Protein AF-A0A9X9A208-F1 (afdb_monomer)

Radius of gyration: 21.84 Å; Cα contacts (8 Å, |Δi|>4): 61; chains: 1; bounding box: 54×38×51 Å

Solvent-accessible surface area (backbone atoms only — not comparable to full-atom values): 8930 Å² total; per-residue (Å²): 127,68,65,85,72,33,64,70,54,49,50,53,52,50,50,54,50,51,52,50,40,38,72,77,37,49,71,60,38,59,69,46,45,63,59,56,52,52,52,52,51,56,53,57,67,48,48,53,61,50,50,34,54,50,45,36,54,51,55,63,72,64,75,40,71,72,57,51,54,54,51,49,52,51,48,51,55,49,49,49,55,54,49,53,51,51,48,52,52,50,52,51,49,46,71,71,69,40,90,59,79,90,65,58,74,87,76,45,81,76,68,84,57,62,63,63,59,52,61,67,73,65,75,47,72,66,58,55,62,56,58,38,58,59,97,42,72,68,56,26,59,72,75,56,40,59,62,23,42,52,54,74,36,110

Organism: Bacillus cereus (NCBI:txid1396)

pLDDT: mean 87.78, std 9.78, range [59.03, 97.75]

InterPro domains:
  IPR001991 Sodium:dicarboxylate symporter [PF00375] (7-154)
  IPR001991 Sodium:dicarboxylate symporter [PTHR42865] (5-154)
  IPR018107 Sodium:dicarboxylate symporter, conserved site [PS00713] (34-49)
  IPR036458 Sodium:dicarboxylate symporter superfamily [G3DSA:1.10.3860.10] (2-154)
  IPR036458 Sodium:dicarboxylate symporter superfamily [SSF118215] (7-154)

Foldseek 3Di:
DVQVVDPVSVVVVVVVVLVVCCVPPVVVSVVCVVVVVVVVVVVLLVVLVVLLVCLLVVVVVVVDPVVVVVVVVVVVVVCVVVVVVVVVVVVVCCVVVVVCVPDDPVPPPDDPCVVVVVVVVPDDVVVVVVVLDDPDQVVCSVVVVNSVSNSVSD

Secondary structure (DSSP, 8-state):
--GGG-HHHHHHHHHHHHHHHHHH-HHHHHHTHHHHHHHHHHHHHHHHHHHHHHHHHHHHHH--HHHHHHHHHHHHHHHHHHHHHHHHHHHHHHHHH-TTTT--TTTS-----HHHHHHHH---HHHHHHHHS-S-HHHHHHHT-HHHHHHHT-

Structure (mmCIF, N/CA/C/O backbone):
data_AF-A0A9X9A208-F1
#
_entry.id   AF-A0A9X9A208-F1
#
loop_
_atom_site.group_PDB
_atom_site.id
_atom_site.type_symbol
_atom_site.label_atom_id
_atom_site.label_alt_id
_atom_site.label_comp_id
_atom_site.label_asym_id
_atom_site.label_entity_id
_atom_site.label_seq_id
_atom_site.pdbx_PDB_ins_code
_atom_site.Cartn_x
_atom_site.Cartn_y
_atom_site.Cartn_z
_atom_site.occupancy
_atom_site.B_iso_or_equiv
_atom_site.auth_seq_id
_atom_site.auth_comp_id
_atom_site.auth_asym_id
_atom_site.auth_atom_id
_atom_site.pdbx_PDB_model_num
ATOM 1 N N . MET A 1 1 ? -17.342 5.610 -31.072 1.00 62.12 1 MET A N 1
ATOM 2 C CA . MET A 1 1 ? -16.691 6.611 -30.184 1.00 62.12 1 MET A CA 1
ATOM 3 C C . MET A 1 1 ? -16.975 6.445 -28.673 1.00 62.12 1 MET A C 1
ATOM 5 O O . MET A 1 1 ? -16.588 7.320 -27.910 1.00 62.12 1 MET A O 1
ATOM 9 N N . ARG A 1 2 ? -17.580 5.343 -28.185 1.00 70.88 2 ARG A N 1
ATOM 10 C CA . ARG A 1 2 ? -17.735 5.089 -26.729 1.00 70.88 2 ARG A CA 1
ATOM 11 C C . ARG A 1 2 ? -16.497 4.456 -26.073 1.00 70.88 2 ARG A C 1
ATOM 13 O O . ARG A 1 2 ? -16.212 4.751 -24.922 1.00 70.88 2 ARG A O 1
ATOM 20 N N . ILE A 1 3 ? -15.741 3.647 -26.818 1.00 72.00 3 ILE A N 1
ATOM 21 C CA . ILE A 1 3 ? -14.601 2.870 -26.295 1.00 72.00 3 ILE A CA 1
ATOM 22 C C . ILE A 1 3 ? -13.420 3.780 -25.917 1.00 72.00 3 ILE A C 1
ATOM 24 O O . ILE A 1 3 ? -12.869 3.648 -24.835 1.00 72.00 3 ILE A O 1
ATOM 28 N N . VAL A 1 4 ? -13.108 4.788 -26.736 1.00 76.12 4 VAL A N 1
ATOM 29 C CA . VAL A 1 4 ? -12.031 5.763 -26.457 1.00 76.12 4 VAL A CA 1
ATOM 30 C C . VAL A 1 4 ? -12.306 6.681 -25.260 1.00 76.12 4 VAL A C 1
ATOM 32 O O . VAL A 1 4 ? -11.388 7.329 -24.771 1.00 76.12 4 VAL A O 1
ATOM 35 N N . LYS A 1 5 ? -13.553 6.744 -24.773 1.00 86.12 5 LYS A N 1
ATOM 36 C CA . LYS A 1 5 ? -13.934 7.493 -23.563 1.00 86.12 5 LYS A CA 1
ATOM 37 C C . LYS A 1 5 ? -13.925 6.627 -22.298 1.00 86.12 5 LYS A C 1
ATOM 39 O O . LYS A 1 5 ? -14.174 7.141 -21.214 1.00 86.12 5 LYS A O 1
ATOM 44 N N . ASN A 1 6 ? -13.696 5.320 -22.425 1.00 93.00 6 ASN A N 1
ATOM 45 C CA . ASN A 1 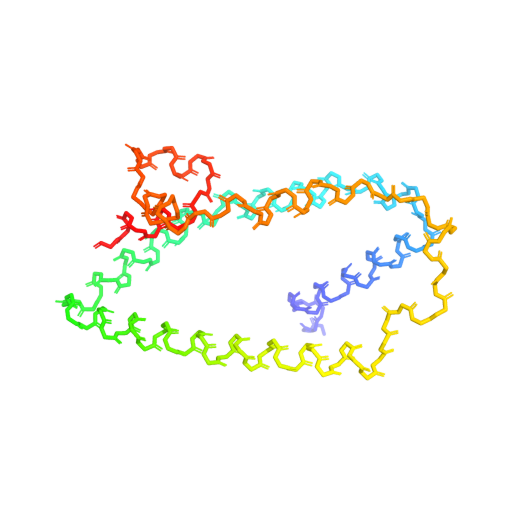6 ? -13.674 4.406 -21.293 1.00 93.00 6 ASN A CA 1
ATOM 46 C C . ASN A 1 6 ? -12.311 4.482 -20.583 1.00 93.00 6 ASN A C 1
ATOM 48 O O . ASN A 1 6 ? -11.276 4.259 -21.209 1.00 93.00 6 ASN A O 1
ATOM 52 N N . LEU A 1 7 ? -12.320 4.763 -19.276 1.00 91.88 7 LEU A N 1
ATOM 53 C CA . LEU A 1 7 ? -11.102 4.905 -18.471 1.00 91.88 7 LEU A CA 1
ATOM 54 C C . LEU A 1 7 ? -10.267 3.623 -18.437 1.00 91.88 7 LEU A C 1
ATOM 56 O O . LEU A 1 7 ? -9.053 3.685 -18.582 1.00 91.88 7 LEU A O 1
ATOM 60 N N . THR A 1 8 ? -10.895 2.455 -18.305 1.00 92.12 8 THR A N 1
ATOM 61 C CA . THR A 1 8 ? -10.190 1.165 -18.312 1.00 92.12 8 THR A CA 1
ATOM 62 C C . THR A 1 8 ? -9.448 0.957 -19.627 1.00 92.12 8 THR A C 1
ATOM 64 O O . THR A 1 8 ? -8.282 0.571 -19.623 1.00 92.12 8 THR A O 1
ATOM 67 N N . PHE A 1 9 ? -10.092 1.271 -20.755 1.00 93.38 9 PHE A N 1
ATOM 68 C CA . PHE A 1 9 ? -9.448 1.194 -22.066 1.00 93.38 9 PHE A CA 1
ATOM 69 C C . PHE A 1 9 ? -8.263 2.164 -22.168 1.00 93.38 9 PHE A C 1
ATOM 71 O O . PHE A 1 9 ? -7.186 1.770 -22.604 1.00 93.38 9 PHE A O 1
ATOM 78 N N . GLN A 1 10 ? -8.432 3.407 -21.709 1.00 93.75 10 GLN A N 1
ATOM 79 C CA . GLN A 1 10 ? -7.359 4.406 -21.693 1.00 93.75 10 GLN A CA 1
ATOM 80 C C . GLN A 1 10 ? -6.171 3.978 -20.824 1.00 93.75 10 GLN A C 1
ATOM 82 O O . GLN A 1 10 ? -5.031 4.137 -21.250 1.00 93.75 10 GLN A O 1
ATOM 87 N N . VAL A 1 11 ? -6.420 3.398 -19.647 1.00 93.88 11 VAL A N 1
ATOM 88 C CA . VAL A 1 11 ? -5.368 2.905 -18.744 1.00 93.88 11 VAL A CA 1
ATOM 89 C C . VAL A 1 11 ? -4.589 1.762 -19.387 1.00 93.88 11 VAL A C 1
ATOM 91 O O . VAL A 1 11 ? -3.363 1.784 -19.370 1.00 93.88 11 VAL A O 1
ATOM 94 N N . ILE A 1 12 ? -5.273 0.795 -20.005 1.00 94.81 12 ILE A N 1
ATOM 95 C CA . ILE A 1 12 ? -4.605 -0.317 -20.697 1.00 94.81 12 ILE A CA 1
ATOM 96 C C . ILE A 1 12 ? -3.725 0.210 -21.833 1.00 94.81 12 ILE A C 1
ATOM 98 O O . ILE A 1 12 ? -2.560 -0.170 -21.937 1.00 94.81 12 ILE A O 1
ATOM 102 N N . VAL A 1 13 ? -4.251 1.126 -22.652 1.00 95.31 13 VAL A N 1
ATOM 103 C CA . VAL A 1 13 ? -3.477 1.756 -23.731 1.00 95.31 13 VAL A CA 1
ATOM 104 C C . VAL A 1 13 ? -2.278 2.523 -23.165 1.00 95.31 13 VAL A C 1
ATOM 106 O O . VAL A 1 13 ? -1.174 2.375 -23.679 1.00 95.31 13 VAL A O 1
ATOM 109 N N . ALA A 1 14 ? -2.451 3.281 -22.079 1.00 92.88 14 ALA A N 1
ATOM 110 C CA . ALA A 1 14 ? -1.366 4.020 -21.437 1.00 92.88 14 ALA A CA 1
ATOM 111 C C . ALA A 1 14 ? -0.264 3.096 -20.888 1.00 92.88 14 ALA A C 1
ATOM 113 O O . ALA A 1 14 ? 0.914 3.406 -21.051 1.00 92.88 14 ALA A O 1
ATOM 114 N N . ILE A 1 15 ? -0.625 1.948 -20.300 1.00 94.44 15 ILE A N 1
ATOM 115 C CA . ILE A 1 15 ? 0.336 0.938 -19.826 1.00 94.44 15 ILE A CA 1
ATOM 116 C C . ILE A 1 15 ? 1.140 0.377 -20.999 1.00 94.44 15 ILE A C 1
ATOM 118 O O . ILE A 1 15 ? 2.368 0.343 -20.937 1.00 94.44 15 ILE A O 1
ATOM 122 N N . ILE A 1 16 ? 0.469 -0.020 -22.085 1.00 95.81 16 ILE A N 1
ATOM 123 C CA . ILE A 1 16 ? 1.134 -0.565 -23.278 1.00 95.81 16 ILE A CA 1
ATOM 124 C C . ILE A 1 16 ? 2.082 0.475 -23.884 1.00 95.81 16 ILE A C 1
ATOM 126 O O . ILE A 1 16 ? 3.234 0.158 -24.178 1.00 95.81 16 ILE A O 1
ATOM 130 N N . CYS A 1 17 ? 1.635 1.726 -24.014 1.00 93.94 17 CYS A N 1
ATOM 131 C CA . CYS A 1 17 ? 2.476 2.823 -24.485 1.00 93.94 17 CYS A CA 1
ATOM 132 C C . CYS A 1 17 ? 3.676 3.067 -23.558 1.00 93.94 17 CYS A C 1
ATOM 134 O O . CYS A 1 17 ? 4.787 3.242 -24.047 1.00 93.94 17 CYS A O 1
ATOM 136 N N . GLY A 1 18 ? 3.485 3.039 -22.235 1.00 92.25 18 GLY A N 1
ATOM 137 C CA . GLY A 1 18 ? 4.566 3.199 -21.259 1.00 92.25 18 GLY A CA 1
ATOM 138 C C . GLY A 1 18 ? 5.623 2.097 -21.360 1.00 92.25 18 GLY A C 1
ATOM 139 O O . GLY A 1 18 ? 6.817 2.391 -21.368 1.00 92.25 18 GLY A O 1
ATOM 140 N N . ILE A 1 19 ? 5.193 0.840 -21.522 1.00 93.38 19 ILE A N 1
ATOM 141 C CA . ILE A 1 19 ? 6.089 -0.302 -21.760 1.00 93.38 19 ILE A CA 1
ATOM 142 C C . ILE A 1 19 ? 6.852 -0.116 -23.076 1.00 93.38 19 ILE A C 1
ATOM 144 O O . ILE A 1 19 ? 8.071 -0.277 -23.103 1.00 93.38 19 ILE A O 1
ATOM 148 N N . ALA A 1 20 ? 6.160 0.261 -24.156 1.00 94.31 20 ALA A N 1
ATOM 149 C CA . ALA A 1 20 ? 6.783 0.484 -25.458 1.00 94.3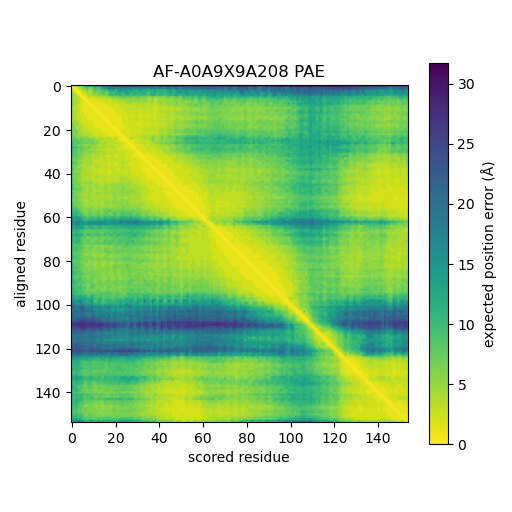1 20 ALA A CA 1
ATOM 150 C C . ALA A 1 20 ? 7.838 1.601 -25.407 1.00 94.31 20 ALA A C 1
ATOM 152 O O . ALA A 1 20 ? 8.945 1.423 -25.912 1.00 94.31 20 ALA A O 1
ATOM 153 N N . VAL A 1 21 ? 7.539 2.724 -24.745 1.00 91.81 21 VAL A N 1
ATOM 154 C CA . VAL A 1 21 ? 8.497 3.825 -24.559 1.00 91.81 21 VAL A CA 1
ATOM 155 C C . VAL A 1 21 ? 9.700 3.375 -23.733 1.00 91.81 21 VAL A C 1
ATOM 157 O O . VAL A 1 21 ? 10.830 3.641 -24.132 1.00 91.81 21 VAL A O 1
ATOM 160 N N . GLY A 1 22 ? 9.485 2.655 -22.628 1.00 91.38 22 GLY A N 1
ATOM 161 C CA . GLY A 1 22 ? 10.574 2.142 -21.792 1.00 91.38 22 GLY A CA 1
ATOM 162 C C . GLY A 1 22 ? 11.485 1.142 -22.512 1.00 91.38 22 GLY A C 1
ATOM 163 O O . GLY A 1 22 ? 12.689 1.134 -22.265 1.00 91.38 22 GLY A O 1
ATOM 164 N N . ALA A 1 23 ? 10.933 0.335 -23.423 1.00 92.62 23 ALA A N 1
ATOM 165 C CA . ALA A 1 23 ? 11.688 -0.650 -24.195 1.00 92.62 23 ALA A CA 1
ATOM 166 C C . ALA A 1 23 ? 12.453 -0.036 -25.382 1.00 92.62 23 ALA A C 1
ATOM 168 O O . ALA A 1 23 ? 13.595 -0.416 -25.630 1.00 92.62 23 ALA A O 1
ATOM 169 N N . ILE A 1 24 ? 11.838 0.900 -26.116 1.00 94.62 24 ILE A N 1
ATOM 170 C CA . ILE A 1 24 ? 12.415 1.487 -27.340 1.00 94.62 24 ILE A CA 1
ATOM 171 C C . ILE A 1 24 ? 13.334 2.676 -27.012 1.00 94.62 24 ILE A C 1
ATOM 173 O O . ILE A 1 24 ? 14.382 2.835 -27.638 1.00 94.62 24 ILE A O 1
ATOM 177 N N . TRP A 1 25 ? 12.985 3.486 -26.004 1.00 93.50 25 TRP A N 1
ATOM 178 C CA . TRP A 1 25 ? 13.759 4.654 -25.562 1.00 93.50 25 TRP A CA 1
ATOM 179 C C . TRP A 1 25 ? 14.019 4.624 -24.044 1.00 93.50 25 TRP A C 1
ATOM 181 O O . TRP A 1 25 ? 13.416 5.398 -23.292 1.00 93.50 25 TRP A O 1
ATOM 191 N N . PRO A 1 26 ? 14.963 3.787 -23.568 1.00 90.50 26 PRO A N 1
ATOM 192 C CA . PRO A 1 26 ? 15.218 3.611 -22.136 1.00 90.50 26 PRO A CA 1
ATOM 193 C C . PRO A 1 26 ? 15.594 4.905 -21.401 1.00 90.50 26 PRO A C 1
ATOM 195 O O . PRO A 1 26 ? 15.167 5.122 -20.268 1.00 90.50 26 PRO A O 1
ATOM 198 N N . SER A 1 27 ? 16.350 5.799 -22.049 1.00 91.00 27 SER A N 1
ATOM 199 C CA . SER A 1 27 ? 16.750 7.091 -21.471 1.00 91.00 27 SER A CA 1
ATOM 200 C C . SER A 1 27 ? 15.555 8.013 -21.222 1.00 91.00 27 SER A C 1
ATOM 202 O O . SER A 1 27 ? 15.466 8.635 -20.164 1.00 91.00 27 SER A O 1
ATOM 204 N N . VAL A 1 28 ? 14.609 8.062 -22.164 1.00 88.19 28 VAL A N 1
ATOM 205 C CA . VAL A 1 28 ? 13.362 8.827 -22.033 1.00 88.19 28 VAL A CA 1
ATOM 206 C C . VAL A 1 28 ? 12.487 8.203 -20.949 1.00 88.19 28 VAL A C 1
ATOM 208 O O . VAL A 1 28 ? 12.014 8.914 -20.067 1.00 88.19 28 VAL A O 1
ATOM 211 N N . GLY A 1 29 ? 12.340 6.874 -20.943 1.00 87.19 29 GLY A N 1
ATOM 212 C CA . GLY A 1 29 ? 11.591 6.162 -19.904 1.00 87.19 29 GLY A CA 1
ATOM 213 C C . GLY A 1 29 ? 12.109 6.452 -18.491 1.00 87.19 29 GLY A C 1
ATOM 214 O O . GLY A 1 29 ? 11.322 6.706 -17.580 1.00 87.19 29 GLY A O 1
ATOM 215 N N . GLN A 1 30 ? 13.431 6.508 -18.309 1.00 89.81 30 GLN A N 1
ATOM 216 C CA . GLN A 1 30 ? 14.039 6.831 -17.017 1.00 89.81 30 GLN A CA 1
ATOM 217 C C . GLN A 1 30 ? 13.774 8.284 -16.590 1.00 89.81 30 GLN A C 1
ATOM 219 O O . GLN A 1 30 ? 13.502 8.538 -15.415 1.00 89.81 30 GLN A O 1
ATOM 224 N N . GLN A 1 31 ? 13.780 9.230 -17.534 1.00 92.44 31 GLN A N 1
ATOM 225 C CA . GLN A 1 31 ? 13.440 10.636 -17.274 1.00 92.44 31 GLN A CA 1
ATOM 226 C C . GLN A 1 31 ? 11.962 10.843 -16.920 1.00 92.44 31 GLN A C 1
ATOM 228 O O . GLN A 1 31 ? 11.634 11.821 -16.255 1.00 92.44 31 GLN A O 1
ATOM 233 N N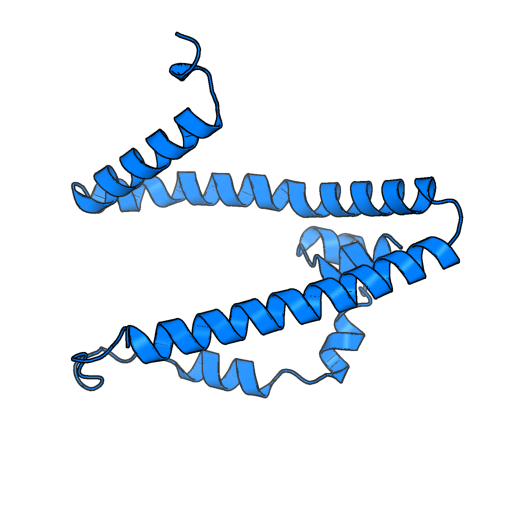 . MET A 1 32 ? 11.071 9.926 -17.309 1.00 89.88 32 MET A N 1
ATOM 234 C CA . MET A 1 32 ? 9.651 9.974 -16.940 1.00 89.88 32 MET A CA 1
ATOM 235 C C . MET A 1 32 ? 9.371 9.461 -15.519 1.00 89.88 32 MET A C 1
ATOM 237 O O . MET A 1 32 ? 8.251 9.623 -15.029 1.00 89.88 32 MET A O 1
ATOM 241 N N . LYS A 1 33 ? 10.365 8.890 -14.819 1.00 90.38 33 LYS A N 1
ATOM 242 C CA . LYS A 1 33 ? 10.216 8.388 -13.441 1.00 90.38 33 LYS A CA 1
ATOM 243 C C . LYS A 1 33 ? 9.562 9.396 -12.476 1.00 90.38 33 LYS A C 1
ATOM 245 O O . LYS A 1 33 ? 8.655 8.967 -11.762 1.00 90.38 33 LYS A O 1
ATOM 250 N N . PRO A 1 34 ? 9.916 10.700 -12.466 1.00 94.19 34 PRO A N 1
ATOM 251 C CA . PRO A 1 34 ? 9.285 11.673 -11.575 1.00 94.19 34 PRO A CA 1
ATOM 252 C C . PRO A 1 34 ? 7.767 11.761 -11.758 1.00 94.19 34 PRO A C 1
ATOM 254 O O . PRO A 1 34 ? 7.053 11.911 -10.777 1.00 94.19 34 PRO A O 1
ATOM 257 N N . ILE A 1 35 ? 7.251 11.589 -12.981 1.00 93.38 35 ILE A N 1
ATOM 258 C CA . ILE A 1 35 ? 5.804 11.608 -13.253 1.00 93.38 35 ILE A CA 1
ATOM 259 C C . ILE A 1 35 ? 5.120 10.432 -12.551 1.00 93.38 35 ILE A C 1
ATOM 261 O O . ILE A 1 35 ? 4.110 10.610 -11.868 1.00 93.38 35 ILE A O 1
ATOM 265 N N . GLY A 1 36 ? 5.689 9.231 -12.694 1.00 91.69 36 GLY A N 1
ATOM 266 C CA . GLY A 1 36 ? 5.185 8.034 -12.022 1.00 91.69 36 GLY A CA 1
ATOM 267 C C . GLY A 1 36 ? 5.276 8.156 -10.503 1.00 91.69 36 GLY A C 1
ATOM 268 O O . GLY A 1 36 ? 4.326 7.838 -9.795 1.00 91.69 36 GLY A O 1
ATOM 269 N N . GLU A 1 37 ? 6.387 8.684 -9.997 1.00 95.00 37 GLU A N 1
ATOM 270 C CA . GLU A 1 37 ? 6.607 8.871 -8.565 1.00 95.00 37 GLU A CA 1
ATOM 271 C C . GLU A 1 37 ? 5.642 9.901 -7.961 1.00 95.00 37 GLU A C 1
ATOM 273 O O . GLU A 1 37 ? 5.009 9.626 -6.942 1.00 95.00 37 GLU A O 1
ATOM 278 N N . THR A 1 38 ? 5.427 11.040 -8.627 1.00 95.62 38 THR A N 1
ATOM 279 C CA . THR A 1 38 ? 4.415 12.025 -8.223 1.00 95.62 38 THR A CA 1
ATOM 280 C C . THR A 1 38 ? 3.011 11.423 -8.242 1.00 95.62 38 THR A C 1
ATOM 282 O O . THR A 1 38 ? 2.256 11.634 -7.297 1.00 95.62 38 THR A O 1
ATOM 285 N N . PHE A 1 39 ? 2.659 10.629 -9.259 1.00 94.44 39 PHE A N 1
ATOM 286 C CA . PHE A 1 39 ? 1.364 9.947 -9.311 1.00 94.44 39 PHE A CA 1
ATOM 287 C C . PHE A 1 39 ? 1.151 8.996 -8.129 1.00 94.44 39 PHE A C 1
ATOM 289 O O . PHE A 1 39 ? 0.118 9.062 -7.459 1.00 94.44 39 PHE A O 1
ATOM 296 N N . ILE A 1 40 ? 2.144 8.161 -7.819 1.00 94.38 40 ILE A N 1
ATOM 297 C CA . ILE A 1 40 ? 2.086 7.268 -6.658 1.00 94.38 40 ILE A CA 1
ATOM 298 C C . ILE A 1 40 ? 1.985 8.066 -5.353 1.00 94.38 40 ILE A C 1
ATOM 300 O O . ILE A 1 40 ? 1.202 7.694 -4.480 1.00 94.38 40 ILE A O 1
ATOM 304 N N . ASN A 1 41 ? 2.707 9.181 -5.219 1.00 93.38 41 ASN A N 1
ATOM 305 C CA . ASN A 1 41 ? 2.626 10.038 -4.034 1.00 93.38 41 ASN A CA 1
ATOM 306 C C . ASN A 1 41 ? 1.245 10.693 -3.880 1.00 93.38 41 ASN A C 1
ATOM 308 O O . ASN A 1 41 ? 0.731 10.761 -2.764 1.00 93.38 41 ASN A O 1
ATOM 312 N N . MET A 1 42 ? 0.602 11.098 -4.980 1.00 94.56 42 MET A N 1
ATOM 313 C CA . MET A 1 42 ? -0.779 11.596 -4.956 1.00 94.56 42 MET A CA 1
ATOM 314 C C . MET A 1 42 ? -1.764 10.522 -4.474 1.00 94.56 42 MET A C 1
ATOM 316 O O . MET A 1 42 ? -2.626 10.815 -3.649 1.00 94.56 42 MET A O 1
ATOM 320 N N . ILE A 1 43 ? -1.615 9.270 -4.926 1.00 94.25 43 ILE A N 1
ATOM 321 C CA . ILE A 1 43 ? -2.443 8.156 -4.433 1.00 94.25 43 ILE A CA 1
ATOM 322 C C . ILE A 1 43 ? -2.171 7.902 -2.944 1.00 94.25 43 ILE A C 1
ATOM 324 O O . ILE A 1 43 ? -3.107 7.793 -2.156 1.00 94.25 43 ILE A O 1
ATOM 328 N N . LYS A 1 44 ? -0.901 7.839 -2.531 1.00 90.12 44 LYS A N 1
ATOM 329 C CA . LYS A 1 44 ? -0.519 7.608 -1.128 1.00 90.12 44 LYS A CA 1
ATOM 330 C C . LYS A 1 44 ? -1.083 8.663 -0.180 1.00 90.12 44 LYS A C 1
ATOM 332 O O . LYS A 1 44 ? -1.555 8.304 0.893 1.00 90.12 44 LYS A O 1
ATOM 337 N N . MET A 1 45 ? -1.108 9.927 -0.600 1.00 92.75 45 MET A N 1
ATOM 338 C CA . MET A 1 45 ? -1.665 11.035 0.182 1.00 92.75 45 MET A CA 1
ATOM 339 C C . MET A 1 45 ? -3.140 10.821 0.545 1.00 92.75 45 MET A C 1
ATOM 341 O O . MET A 1 45 ? -3.559 11.166 1.648 1.00 92.75 45 MET A O 1
ATOM 345 N N . VAL A 1 46 ? -3.933 10.243 -0.362 1.00 94.19 46 VAL A N 1
ATOM 346 C CA . VAL A 1 46 ? -5.374 10.056 -0.139 1.00 94.19 46 VAL A CA 1
ATOM 347 C C . VAL A 1 46 ? -5.718 8.743 0.566 1.00 94.19 46 VAL A C 1
ATOM 349 O O . VAL A 1 46 ? -6.800 8.641 1.139 1.00 94.19 46 VAL A O 1
ATOM 352 N N . ILE A 1 47 ? -4.818 7.751 0.575 1.00 93.00 47 ILE A N 1
ATOM 353 C CA . ILE A 1 47 ? -5.085 6.419 1.146 1.00 93.00 47 ILE A CA 1
ATOM 354 C C . ILE A 1 47 ? -5.454 6.499 2.634 1.00 93.00 47 ILE A C 1
ATOM 356 O O . ILE A 1 47 ? -6.507 5.990 3.017 1.00 93.00 47 ILE A O 1
ATOM 360 N N . ALA A 1 48 ? -4.630 7.138 3.472 1.00 92.19 48 ALA A N 1
ATOM 361 C CA . ALA A 1 48 ? -4.868 7.153 4.919 1.00 92.19 48 ALA A CA 1
ATOM 362 C C . ALA A 1 48 ? -6.197 7.848 5.305 1.00 92.19 48 ALA A C 1
ATOM 364 O O . ALA A 1 48 ? -6.986 7.232 6.027 1.00 92.19 48 ALA A O 1
ATOM 365 N N . PRO A 1 49 ? -6.529 9.052 4.783 1.00 93.31 49 PRO A N 1
ATOM 366 C CA . PRO A 1 49 ? -7.835 9.673 5.021 1.00 93.31 49 PRO A CA 1
ATOM 367 C C . PRO A 1 49 ? -9.017 8.829 4.533 1.00 93.31 49 PRO A C 1
ATOM 369 O O . PRO A 1 49 ? -10.016 8.705 5.241 1.00 93.31 49 PRO A O 1
ATOM 372 N N . ILE A 1 50 ? -8.916 8.231 3.339 1.00 95.25 50 ILE A N 1
ATOM 373 C CA . ILE A 1 50 ? -9.998 7.412 2.772 1.00 95.25 50 ILE A CA 1
ATOM 374 C C . ILE A 1 50 ? -10.259 6.185 3.645 1.00 95.25 50 ILE A C 1
ATOM 376 O O . ILE A 1 50 ? -11.420 5.879 3.919 1.00 95.25 50 ILE A O 1
ATOM 380 N 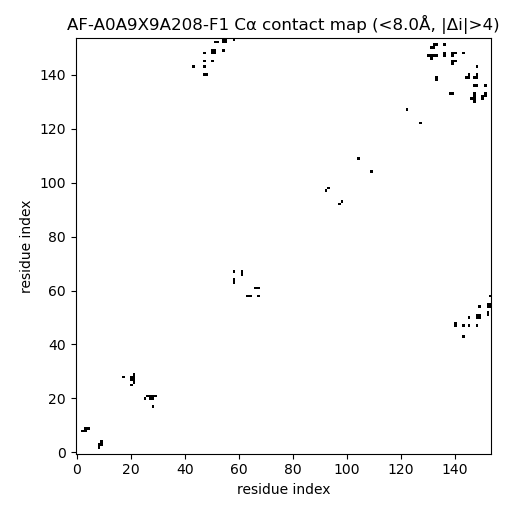N . ILE A 1 51 ? -9.207 5.495 4.096 1.00 93.81 51 ILE A N 1
ATOM 381 C CA . ILE A 1 51 ? -9.342 4.320 4.964 1.00 93.81 51 ILE A CA 1
ATOM 382 C C . ILE A 1 51 ? -10.028 4.708 6.271 1.00 93.81 51 ILE A C 1
ATOM 384 O O . ILE A 1 51 ? -11.034 4.091 6.618 1.00 93.81 51 ILE A O 1
ATOM 388 N N . PHE A 1 52 ? -9.548 5.755 6.946 1.00 94.88 52 PHE A N 1
ATOM 389 C CA . PHE A 1 52 ? -10.143 6.232 8.194 1.00 94.88 52 PHE A CA 1
ATOM 390 C C . PHE A 1 52 ? -11.638 6.526 8.037 1.00 94.88 52 PHE A C 1
ATOM 392 O O . PHE A 1 52 ? -12.470 5.952 8.739 1.00 94.88 52 PHE A O 1
ATOM 399 N N . LEU A 1 53 ? -11.998 7.358 7.054 1.00 95.94 53 LEU A N 1
ATOM 400 C CA . LEU A 1 53 ? -13.391 7.731 6.806 1.00 95.94 53 LEU A CA 1
ATOM 401 C C . LEU A 1 53 ? -14.255 6.511 6.468 1.00 95.94 53 LEU A C 1
ATOM 403 O O . LEU A 1 53 ? -15.371 6.388 6.969 1.00 95.94 53 LEU A O 1
ATOM 407 N N . THR A 1 54 ? -13.743 5.593 5.648 1.00 94.50 54 THR A N 1
ATOM 408 C CA . THR A 1 54 ? -14.479 4.391 5.235 1.00 94.50 54 THR A CA 1
ATOM 409 C C . THR A 1 54 ? -14.742 3.461 6.414 1.00 94.50 54 THR A C 1
ATOM 411 O O . THR A 1 54 ? -15.857 2.958 6.553 1.00 94.50 54 THR A O 1
ATOM 414 N N . ILE A 1 55 ? -13.748 3.239 7.279 1.00 93.19 55 ILE A N 1
ATOM 415 C CA . ILE A 1 55 ? -13.899 2.377 8.454 1.00 93.19 55 ILE A CA 1
ATOM 416 C C . ILE A 1 55 ? -14.837 3.016 9.481 1.00 93.19 55 ILE A C 1
ATOM 418 O O . ILE A 1 55 ? -15.786 2.356 9.904 1.00 93.19 55 ILE A O 1
ATOM 422 N N . VAL A 1 56 ? -14.647 4.297 9.816 1.00 93.69 56 VAL A N 1
ATOM 423 C CA . VAL A 1 56 ? -15.501 5.013 10.782 1.00 93.69 56 VAL A CA 1
ATOM 424 C C . VAL A 1 56 ? -16.961 5.014 10.325 1.00 93.69 56 VAL A C 1
ATOM 426 O O . VAL A 1 56 ? -17.850 4.619 11.081 1.00 93.69 56 VAL A O 1
ATOM 429 N N . LEU A 1 57 ? -17.226 5.390 9.067 1.00 93.62 57 LEU A N 1
ATOM 430 C CA . LEU A 1 57 ? -18.582 5.371 8.507 1.00 93.62 57 LEU A CA 1
ATOM 431 C C . LEU A 1 57 ? -19.143 3.946 8.428 1.00 93.62 57 LEU A C 1
ATOM 433 O O . LEU A 1 57 ? -20.317 3.720 8.732 1.00 93.62 57 LEU A O 1
ATOM 437 N N . GLY A 1 58 ? -18.306 2.973 8.064 1.00 91.00 58 GLY A N 1
ATOM 438 C CA . GLY A 1 58 ? -18.674 1.562 8.017 1.00 91.00 58 GLY A CA 1
ATOM 439 C C . GLY A 1 58 ? -19.133 1.044 9.378 1.00 91.00 58 GLY A C 1
ATOM 440 O O . GLY A 1 58 ? -20.210 0.459 9.480 1.00 91.00 58 GLY A O 1
ATOM 441 N N . ILE A 1 59 ? -18.374 1.313 10.438 1.00 89.69 59 ILE A N 1
ATOM 442 C CA . ILE A 1 59 ? -18.696 0.895 11.808 1.00 89.69 59 ILE A CA 1
ATOM 443 C C . ILE A 1 59 ? -19.935 1.623 12.325 1.00 89.69 59 ILE A C 1
ATOM 445 O O . ILE A 1 59 ? -20.850 0.968 12.837 1.00 89.69 59 ILE A O 1
ATOM 449 N N . ALA A 1 60 ? -20.010 2.942 12.121 1.00 90.19 60 ALA A N 1
ATOM 450 C CA . ALA A 1 60 ? -21.169 3.747 12.496 1.00 90.19 60 ALA A CA 1
ATOM 451 C C . ALA A 1 60 ? -22.462 3.207 11.859 1.00 90.19 60 ALA A C 1
ATOM 453 O O . ALA A 1 60 ? -23.485 3.093 12.534 1.00 90.19 60 ALA A O 1
ATOM 454 N N . SER A 1 61 ? -22.407 2.778 10.592 1.00 89.50 61 SER A N 1
ATOM 455 C CA . SER A 1 61 ? -23.565 2.218 9.880 1.00 89.50 61 SER A CA 1
ATOM 456 C C . SER A 1 61 ? -24.043 0.858 10.417 1.00 89.50 61 SER A C 1
ATOM 458 O O . SER A 1 61 ? -25.221 0.522 10.299 1.00 89.50 61 SER A O 1
ATOM 460 N N . MET A 1 62 ? -23.161 0.059 11.033 1.00 86.19 62 MET A N 1
ATOM 461 C CA . MET A 1 62 ? -23.510 -1.281 11.532 1.00 86.19 62 MET A CA 1
ATOM 462 C C . MET A 1 62 ? -24.249 -1.257 12.878 1.00 86.19 62 MET A C 1
ATOM 464 O O . MET A 1 62 ? -24.870 -2.263 13.255 1.00 86.19 62 MET A O 1
ATOM 468 N N . GLY A 1 63 ? -24.162 -0.146 13.618 1.00 80.88 63 GLY A N 1
ATOM 469 C CA . GLY A 1 63 ? -24.897 0.120 14.860 1.00 80.88 63 GLY A CA 1
ATOM 470 C C . GLY A 1 63 ? -24.603 -0.817 16.042 1.00 80.88 63 GLY A C 1
ATOM 471 O O . GLY A 1 63 ? -25.225 -0.684 17.089 1.00 80.88 63 GLY A O 1
ATOM 472 N N . SER A 1 64 ? -23.699 -1.799 15.909 1.00 88.12 64 SER A N 1
ATOM 473 C CA . SER A 1 64 ? -23.324 -2.695 17.014 1.00 88.12 64 SER A CA 1
ATOM 474 C C . SER A 1 64 ? -21.922 -3.287 16.850 1.00 88.12 64 SER A C 1
ATOM 476 O O . SER A 1 64 ? -21.610 -3.921 15.838 1.00 88.12 64 SER A O 1
ATOM 478 N N . MET A 1 65 ? -21.111 -3.178 17.905 1.00 85.44 65 MET A N 1
ATOM 479 C CA . MET A 1 65 ? -19.734 -3.691 17.944 1.00 85.44 65 MET A CA 1
ATOM 480 C C . MET A 1 65 ? -19.663 -5.215 17.727 1.00 85.44 65 MET A C 1
ATOM 482 O O . MET A 1 65 ? -18.754 -5.725 17.077 1.00 85.44 65 MET A O 1
ATOM 486 N N . LYS A 1 66 ? -20.682 -5.963 18.177 1.00 87.94 66 LYS A N 1
ATOM 487 C CA . LYS A 1 66 ? -20.775 -7.421 17.970 1.00 87.94 66 LYS A CA 1
ATOM 488 C C . LYS A 1 66 ? -20.884 -7.802 16.489 1.00 87.94 66 LYS A C 1
ATOM 490 O O . LYS A 1 66 ? -20.352 -8.833 16.075 1.00 87.94 66 LYS A O 1
ATOM 495 N N . LYS A 1 67 ? -21.575 -6.995 15.671 1.00 87.25 67 LYS A N 1
ATOM 496 C CA . LYS A 1 67 ? -21.640 -7.226 14.219 1.00 87.25 67 LYS A CA 1
ATOM 497 C C . LYS A 1 67 ? -20.289 -6.942 13.571 1.00 87.25 67 LYS A C 1
ATOM 499 O O . LYS A 1 67 ? -19.860 -7.772 12.774 1.00 87.25 67 LYS A O 1
ATOM 504 N N . VAL A 1 68 ? -19.622 -5.855 13.966 1.00 87.94 68 VAL A N 1
ATOM 505 C CA . VAL A 1 68 ? -18.281 -5.483 13.481 1.00 87.94 68 VAL A CA 1
ATOM 506 C C . VAL A 1 68 ? -17.282 -6.605 13.750 1.00 87.94 68 VAL A C 1
ATOM 508 O O . VAL A 1 68 ? -16.684 -7.110 12.806 1.00 87.94 68 VAL A O 1
ATOM 511 N N . GLY A 1 69 ? -17.188 -7.096 14.991 1.00 87.88 69 GLY A N 1
ATOM 512 C CA . GLY A 1 69 ? -16.277 -8.195 15.340 1.00 87.88 69 GLY A CA 1
ATOM 513 C C . GLY A 1 69 ? -16.551 -9.486 14.558 1.00 87.88 69 GLY A C 1
ATOM 514 O O . GLY A 1 69 ? -15.626 -10.157 14.111 1.00 87.88 69 GLY A O 1
ATOM 515 N N . ARG A 1 70 ? -17.825 -9.816 14.301 1.00 91.88 70 ARG A N 1
ATOM 516 C CA . ARG A 1 70 ? -18.197 -10.984 13.483 1.00 91.88 70 ARG A CA 1
ATOM 517 C C . ARG A 1 70 ? -17.827 -10.812 12.007 1.00 91.88 70 ARG A C 1
ATOM 519 O O . ARG A 1 70 ? -17.429 -11.786 11.374 1.00 91.88 70 ARG A O 1
ATOM 526 N N . VAL A 1 71 ? -18.001 -9.616 11.446 1.00 91.31 71 VAL A N 1
ATOM 527 C CA . VAL A 1 71 ? -17.605 -9.321 10.060 1.00 91.31 71 VAL A CA 1
ATOM 528 C C . VAL A 1 71 ? -16.082 -9.317 9.942 1.00 91.31 71 VAL A C 1
ATOM 530 O O . VAL A 1 71 ? -15.563 -9.983 9.055 1.00 91.31 71 VAL A O 1
ATOM 533 N N . GLY A 1 72 ? -15.376 -8.675 10.876 1.00 89.06 72 GLY A N 1
ATOM 534 C CA . GLY A 1 72 ? -13.914 -8.672 10.945 1.00 89.06 72 GLY A CA 1
ATOM 535 C C . GLY A 1 72 ? -13.332 -10.079 11.068 1.00 89.06 72 GLY A C 1
ATOM 536 O O . GLY A 1 72 ? -12.464 -10.449 10.289 1.00 89.06 72 GLY A O 1
ATOM 537 N N . GLY A 1 73 ? -13.876 -10.920 11.954 1.00 92.75 73 GLY A N 1
ATOM 538 C CA . GLY A 1 73 ? -13.446 -12.317 12.078 1.00 92.75 73 GLY A CA 1
ATOM 539 C C . GLY A 1 73 ? -13.675 -13.137 10.803 1.00 92.75 73 GLY A C 1
ATOM 540 O O . GLY A 1 73 ? -12.799 -13.890 10.386 1.00 92.75 73 GLY A O 1
ATOM 541 N N . LYS A 1 74 ? -14.822 -12.955 10.130 1.00 94.50 74 LYS A N 1
ATOM 542 C CA . LYS A 1 74 ? -15.072 -13.581 8.820 1.00 94.50 74 LYS A CA 1
ATOM 543 C C . LYS A 1 74 ? -14.111 -13.073 7.746 1.00 94.50 74 LYS A C 1
ATOM 545 O O . LYS A 1 74 ? -13.680 -13.866 6.918 1.00 94.50 74 LYS A O 1
ATOM 550 N N . ALA A 1 75 ? -13.786 -11.783 7.761 1.00 92.75 75 ALA A N 1
ATOM 551 C CA . ALA A 1 75 ? -12.843 -11.181 6.829 1.00 92.75 75 ALA A CA 1
ATOM 552 C C . ALA A 1 75 ? -11.416 -11.700 7.053 1.00 92.75 75 ALA A C 1
ATOM 554 O O . ALA A 1 75 ? -10.759 -12.030 6.076 1.00 92.75 75 ALA A O 1
ATOM 555 N N . LEU A 1 76 ? -10.969 -11.848 8.305 1.00 93.56 76 LEU A N 1
ATOM 556 C CA . LEU A 1 76 ? -9.670 -12.446 8.635 1.00 93.56 76 LEU A CA 1
ATOM 557 C C . LEU A 1 76 ? -9.587 -13.904 8.182 1.00 93.56 76 LEU A C 1
ATOM 559 O O . LEU A 1 76 ? -8.623 -14.281 7.530 1.00 93.56 76 LEU A O 1
ATOM 563 N N . LEU A 1 77 ? -10.617 -14.708 8.461 1.00 97.00 77 LEU A N 1
ATOM 564 C CA . LEU A 1 77 ? -10.655 -16.098 8.005 1.00 97.00 77 LEU A CA 1
ATOM 565 C C . LEU A 1 77 ? -10.656 -16.191 6.471 1.00 97.00 77 LEU A C 1
ATOM 567 O O . LEU A 1 77 ? -9.948 -17.014 5.900 1.00 97.00 77 LEU A O 1
ATOM 571 N N . TYR A 1 78 ? -11.434 -15.336 5.802 1.00 97.31 78 TYR A N 1
ATOM 572 C CA . TYR A 1 78 ? -11.446 -15.249 4.343 1.00 97.31 78 TYR A CA 1
ATOM 573 C C . TYR A 1 78 ? -10.076 -14.840 3.789 1.00 97.31 78 TYR A C 1
ATOM 575 O O . TYR A 1 78 ? -9.582 -15.474 2.861 1.00 97.31 78 TYR A O 1
ATOM 583 N N . PHE A 1 79 ? -9.459 -13.807 4.370 1.00 95.81 79 PHE A N 1
ATOM 584 C CA . PHE A 1 79 ? -8.138 -13.327 3.984 1.00 95.81 79 PHE A CA 1
ATOM 585 C C . PHE A 1 79 ? -7.099 -14.434 4.125 1.00 95.81 79 PHE A C 1
ATOM 587 O O . PHE A 1 79 ? -6.389 -14.699 3.162 1.00 95.81 79 PHE A O 1
ATOM 594 N N . GLU A 1 80 ? -7.059 -15.128 5.260 1.00 95.50 80 GLU A N 1
ATOM 595 C CA . GLU A 1 80 ? -6.103 -16.212 5.487 1.00 95.50 80 GLU A CA 1
ATOM 596 C C . GLU A 1 80 ? -6.263 -17.315 4.436 1.00 95.50 80 GLU A C 1
ATOM 598 O O . GLU A 1 80 ? -5.315 -17.622 3.722 1.00 95.50 80 GLU A O 1
ATOM 603 N N . ILE A 1 81 ? -7.483 -17.829 4.239 1.00 97.75 81 ILE A N 1
ATOM 604 C CA . ILE A 1 81 ? -7.753 -18.909 3.275 1.00 97.75 81 ILE A CA 1
ATOM 605 C C . ILE A 1 81 ? -7.340 -18.508 1.854 1.00 97.75 81 ILE A C 1
ATOM 607 O O . ILE A 1 81 ? -6.667 -19.273 1.158 1.00 97.75 81 ILE A O 1
ATOM 611 N N . VAL A 1 82 ? -7.742 -17.316 1.407 1.00 97.62 82 VAL A N 1
ATOM 612 C CA . VAL A 1 82 ? -7.443 -16.842 0.049 1.00 97.62 82 VAL A CA 1
ATOM 613 C C . VAL A 1 82 ? -5.947 -16.591 -0.125 1.00 97.62 82 VAL A C 1
ATOM 615 O O . VAL A 1 82 ? -5.392 -16.938 -1.167 1.00 97.62 82 VAL A O 1
ATOM 618 N N . THR A 1 83 ? -5.276 -16.043 0.889 1.00 96.75 83 THR A N 1
ATOM 619 C CA . THR A 1 83 ? -3.840 -15.749 0.822 1.00 96.75 83 THR A CA 1
ATOM 620 C C . THR A 1 83 ? -3.018 -17.034 0.863 1.00 96.75 83 THR A C 1
ATOM 622 O O . THR A 1 83 ? -2.104 -17.189 0.056 1.00 96.75 83 THR A O 1
ATOM 625 N N . THR A 1 84 ? -3.383 -18.013 1.699 1.00 97.12 84 THR A N 1
ATOM 626 C CA . THR A 1 84 ? -2.766 -19.348 1.681 1.00 97.12 84 THR A CA 1
ATOM 627 C C . THR A 1 84 ? -2.940 -20.013 0.314 1.00 97.12 84 THR A C 1
ATOM 629 O O . THR A 1 84 ? -1.971 -20.525 -0.245 1.00 97.12 84 THR A O 1
ATOM 632 N N . ALA A 1 85 ? -4.142 -19.969 -0.271 1.00 97.31 85 ALA A N 1
ATOM 633 C CA . ALA A 1 85 ? -4.384 -20.518 -1.605 1.00 97.31 85 ALA A CA 1
ATOM 634 C C . ALA A 1 85 ? -3.536 -19.815 -2.681 1.00 97.31 85 ALA A C 1
ATOM 636 O O . ALA A 1 85 ? -2.940 -20.480 -3.530 1.00 97.31 85 ALA A O 1
ATOM 637 N N . ALA A 1 86 ? -3.422 -18.484 -2.619 1.00 97.12 86 ALA A N 1
ATOM 638 C CA . ALA A 1 86 ? -2.575 -17.709 -3.521 1.00 97.12 86 ALA A CA 1
ATOM 639 C C . ALA A 1 86 ? -1.087 -18.081 -3.386 1.00 97.12 86 ALA A C 1
ATOM 641 O O . ALA A 1 86 ? -0.409 -18.241 -4.401 1.00 97.12 86 ALA A O 1
ATOM 642 N N . LEU A 1 87 ? -0.589 -18.282 -2.159 1.00 97.19 87 LEU A N 1
ATOM 643 C CA . LEU A 1 87 ? 0.785 -18.730 -1.905 1.00 97.19 87 LEU A CA 1
ATOM 644 C C . LEU A 1 87 ? 1.040 -20.131 -2.466 1.00 97.19 87 LEU A C 1
ATOM 646 O O . LEU A 1 87 ? 2.065 -20.346 -3.108 1.00 97.19 87 LEU A O 1
ATOM 650 N N . ILE A 1 88 ? 0.101 -21.067 -2.289 1.00 97.31 88 ILE A N 1
ATOM 651 C CA . ILE A 1 88 ? 0.206 -22.421 -2.854 1.00 97.31 88 ILE A CA 1
ATOM 652 C C . ILE A 1 88 ? 0.323 -22.351 -4.379 1.00 97.31 88 ILE A C 1
ATOM 654 O O . ILE A 1 88 ? 1.228 -22.954 -4.953 1.00 97.31 88 ILE A O 1
ATOM 658 N N . ILE A 1 89 ? -0.547 -21.580 -5.037 1.00 96.62 89 ILE A N 1
ATOM 659 C CA . ILE A 1 89 ? -0.493 -21.389 -6.492 1.00 96.62 89 ILE A CA 1
ATOM 660 C C . ILE A 1 89 ? 0.846 -20.762 -6.898 1.00 96.62 89 IL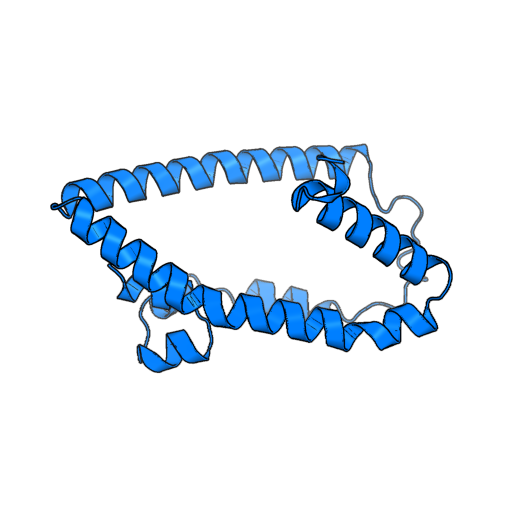E A C 1
ATOM 662 O O . ILE A 1 89 ? 1.486 -21.248 -7.829 1.00 96.62 89 ILE A O 1
ATOM 666 N N . GLY A 1 90 ? 1.302 -19.729 -6.184 1.00 95.62 90 GLY A N 1
ATOM 667 C CA . GLY A 1 90 ? 2.586 -19.072 -6.438 1.00 95.62 90 GLY A CA 1
ATOM 668 C C . GLY A 1 90 ? 3.770 -20.037 -6.355 1.00 95.62 90 GLY A C 1
ATOM 669 O O . GLY A 1 90 ? 4.608 -20.056 -7.255 1.00 95.62 90 GLY A O 1
ATOM 670 N N . ILE A 1 91 ? 3.802 -20.894 -5.330 1.00 96.25 91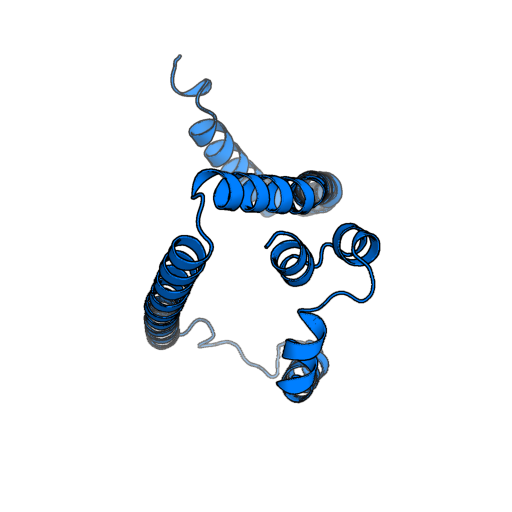 ILE A N 1
ATOM 671 C CA . ILE A 1 91 ? 4.837 -21.920 -5.151 1.00 96.25 91 ILE A CA 1
ATOM 672 C C . ILE A 1 91 ? 4.773 -22.955 -6.276 1.00 96.25 91 ILE A C 1
ATOM 674 O O . ILE A 1 91 ? 5.813 -23.305 -6.832 1.00 96.25 91 ILE A O 1
ATOM 678 N N . ILE A 1 92 ? 3.582 -23.434 -6.644 1.00 96.69 92 ILE A N 1
ATOM 679 C CA . ILE A 1 92 ? 3.422 -24.396 -7.743 1.00 96.69 92 ILE A CA 1
ATOM 680 C C . ILE A 1 92 ? 3.958 -23.798 -9.046 1.00 96.69 92 ILE A C 1
ATOM 682 O O . ILE A 1 92 ? 4.794 -24.412 -9.706 1.00 96.69 92 ILE A O 1
ATOM 686 N N . VAL A 1 93 ? 3.530 -22.583 -9.396 1.00 95.81 93 VAL A N 1
ATOM 687 C CA . VAL A 1 93 ? 3.976 -21.901 -10.619 1.00 95.81 93 VAL A CA 1
ATOM 688 C C . VAL A 1 93 ? 5.487 -21.674 -10.595 1.00 95.81 93 VAL A C 1
ATOM 690 O O . VAL A 1 93 ? 6.150 -21.967 -11.587 1.00 95.81 93 VAL A O 1
ATOM 693 N N . ALA A 1 94 ? 6.054 -21.229 -9.470 1.00 93.81 94 ALA A N 1
ATOM 694 C CA . ALA A 1 94 ? 7.495 -21.033 -9.332 1.00 93.81 94 ALA A CA 1
ATOM 695 C C . ALA A 1 94 ? 8.286 -22.338 -9.531 1.00 93.81 94 ALA A C 1
ATOM 697 O O . ALA A 1 94 ? 9.306 -22.334 -10.213 1.00 93.81 94 ALA A O 1
ATOM 698 N N . ASN A 1 95 ? 7.799 -23.465 -9.002 1.00 93.81 95 ASN A N 1
ATOM 699 C CA . ASN A 1 95 ? 8.461 -24.768 -9.142 1.00 93.81 95 ASN A CA 1
ATOM 700 C C . ASN A 1 95 ? 8.311 -25.394 -10.539 1.00 93.81 95 ASN A C 1
ATOM 702 O O . ASN A 1 95 ? 9.167 -26.187 -10.940 1.00 93.81 95 ASN A O 1
ATOM 706 N N . VAL A 1 96 ? 7.239 -25.063 -11.269 1.00 94.31 96 VAL A N 1
ATOM 707 C CA . VAL A 1 96 ? 6.984 -25.561 -12.633 1.00 94.31 96 VAL A CA 1
ATOM 708 C C . VAL A 1 96 ? 7.706 -24.718 -13.679 1.00 94.31 96 VAL A C 1
ATOM 710 O O . VAL A 1 96 ? 8.387 -25.265 -14.539 1.00 94.31 96 VAL A O 1
ATOM 713 N N . VAL A 1 97 ? 7.565 -23.392 -13.612 1.00 94.19 97 VAL A N 1
ATOM 714 C CA . VAL A 1 97 ? 8.181 -22.461 -14.572 1.00 94.19 97 VAL A CA 1
ATOM 715 C C . VAL A 1 97 ? 9.680 -22.314 -14.310 1.00 94.19 97 VAL A C 1
ATOM 717 O O . VAL A 1 97 ? 10.424 -22.023 -15.240 1.00 94.19 97 VAL A O 1
ATOM 720 N N . ARG A 1 98 ? 10.113 -22.517 -13.055 1.00 89.81 98 ARG A N 1
ATOM 721 C CA . ARG A 1 98 ? 11.505 -22.383 -12.590 1.00 89.81 98 ARG A CA 1
ATOM 722 C C . ARG A 1 98 ? 12.187 -21.124 -13.134 1.00 89.81 98 ARG A C 1
ATOM 724 O O . ARG A 1 98 ? 13.203 -21.217 -13.826 1.00 89.81 98 ARG A O 1
ATOM 731 N N . PRO A 1 99 ? 11.629 -19.928 -12.857 1.00 82.62 99 PRO A N 1
ATOM 732 C CA . PRO A 1 99 ? 12.201 -18.675 -13.330 1.00 82.62 99 PRO A CA 1
ATOM 733 C C . PRO A 1 99 ? 13.562 -18.455 -12.652 1.00 82.62 99 PRO A C 1
ATOM 735 O O . PRO A 1 99 ? 13.637 -17.973 -11.526 1.00 82.62 99 PRO A O 1
ATOM 738 N N . GLY A 1 100 ? 14.635 -18.866 -13.324 1.00 77.38 100 GLY A N 1
ATOM 739 C CA . GLY A 1 100 ? 15.994 -18.838 -12.786 1.00 77.38 100 GLY A CA 1
ATOM 740 C C . GLY A 1 100 ? 16.888 -19.980 -13.264 1.00 77.38 100 GLY A C 1
ATOM 741 O O . GLY A 1 100 ? 18.109 -19.853 -13.173 1.00 77.38 100 GLY A O 1
ATOM 742 N N . ASP A 1 101 ? 16.316 -21.054 -13.821 1.00 82.38 101 ASP A N 1
ATOM 743 C CA . ASP A 1 101 ? 17.102 -22.124 -14.441 1.00 82.38 101 ASP A CA 1
ATOM 744 C C . ASP A 1 101 ? 17.991 -21.539 -15.560 1.00 82.38 101 ASP A C 1
ATOM 746 O O . ASP A 1 101 ? 17.513 -20.876 -16.482 1.00 82.38 101 ASP A O 1
ATOM 750 N N . GLY A 1 102 ? 19.308 -21.750 -15.454 1.00 75.19 102 GLY A N 1
ATOM 751 C CA . GLY A 1 102 ? 20.311 -21.218 -16.388 1.00 75.19 102 GLY A CA 1
ATOM 752 C C . GLY A 1 102 ? 20.955 -19.883 -15.986 1.00 75.19 102 GLY A C 1
ATOM 753 O O . GLY A 1 102 ? 21.882 -19.438 -16.666 1.00 75.19 102 GLY A O 1
ATOM 754 N N . LEU A 1 103 ? 20.530 -19.257 -14.883 1.00 77.06 103 LEU A N 1
ATOM 755 C CA . LEU A 1 103 ? 21.263 -18.138 -14.286 1.00 77.06 103 LEU A CA 1
ATOM 756 C C . LEU A 1 103 ? 22.443 -18.668 -13.465 1.00 77.06 103 LEU A C 1
ATOM 758 O O . LEU A 1 103 ? 22.260 -19.473 -12.558 1.00 77.06 103 LEU A O 1
ATOM 762 N N . ASP A 1 104 ? 23.651 -18.199 -13.772 1.00 75.38 104 ASP A N 1
ATOM 763 C CA . ASP A 1 104 ? 24.863 -18.489 -13.002 1.00 75.38 104 ASP A CA 1
ATOM 764 C C . ASP A 1 104 ? 24.989 -17.479 -11.844 1.00 75.38 104 ASP A C 1
ATOM 766 O O . ASP A 1 104 ? 25.306 -16.308 -12.098 1.00 75.38 104 ASP A O 1
ATOM 770 N N . PRO A 1 105 ? 24.773 -17.888 -10.576 1.00 69.75 105 PRO A N 1
ATOM 771 C CA . PRO A 1 105 ? 24.813 -16.977 -9.433 1.00 69.75 105 PRO A CA 1
ATOM 772 C C . PRO A 1 105 ? 26.177 -16.306 -9.248 1.00 69.75 105 PRO A C 1
ATOM 774 O O . PRO A 1 105 ? 26.247 -15.229 -8.665 1.00 69.75 105 PRO A O 1
ATOM 777 N N . SER A 1 106 ? 27.253 -16.912 -9.765 1.00 69.00 106 SER A N 1
ATOM 778 C CA . SER A 1 106 ? 28.619 -16.391 -9.647 1.00 69.00 106 SER A CA 1
ATOM 779 C C . SER A 1 106 ? 28.931 -15.253 -10.629 1.00 69.00 106 SER A C 1
ATOM 781 O O . SER A 1 106 ? 29.855 -14.473 -10.397 1.00 69.00 106 SER A O 1
ATOM 783 N N . LYS A 1 107 ? 28.142 -15.113 -11.706 1.00 68.50 107 LYS A N 1
ATOM 784 C CA . LYS A 1 107 ? 28.251 -14.018 -12.694 1.00 68.50 107 LYS A CA 1
ATOM 785 C C . LYS A 1 107 ? 27.293 -12.864 -12.425 1.00 68.50 107 LYS A C 1
ATOM 787 O O . LYS A 1 107 ? 27.437 -11.791 -13.014 1.00 68.50 107 LYS A O 1
ATOM 792 N N . LEU A 1 108 ? 26.317 -13.068 -11.547 1.00 66.06 108 LEU A N 1
ATOM 793 C CA . LEU A 1 108 ? 25.488 -11.993 -11.031 1.00 66.06 108 LEU A CA 1
ATOM 794 C C . LEU A 1 108 ? 26.354 -11.185 -10.059 1.00 66.06 108 LEU A C 1
ATOM 796 O O . LEU A 1 108 ? 26.874 -11.732 -9.090 1.00 66.06 108 LEU A O 1
ATOM 800 N N . LYS A 1 109 ? 26.532 -9.879 -10.305 1.00 62.88 109 LYS A N 1
ATOM 801 C CA . LYS A 1 109 ? 27.060 -8.977 -9.271 1.00 62.88 109 LYS A CA 1
ATOM 802 C C . LYS A 1 109 ? 26.106 -9.096 -8.089 1.00 62.88 109 LYS A C 1
ATOM 804 O O . LYS A 1 109 ? 24.985 -8.604 -8.192 1.00 62.88 109 LYS A O 1
ATOM 809 N N . GLY A 1 110 ? 26.513 -9.815 -7.044 1.00 59.03 110 GLY A N 1
ATOM 810 C CA . GLY A 1 110 ? 25.687 -10.060 -5.872 1.00 59.03 110 GLY A CA 1
ATOM 811 C C . GLY A 1 110 ? 25.153 -8.729 -5.368 1.00 59.03 110 GLY A C 1
ATOM 812 O O . GLY A 1 110 ? 25.920 -7.892 -4.896 1.00 59.03 110 GLY A O 1
ATOM 813 N N . GLY A 1 111 ? 23.850 -8.505 -5.535 1.00 62.03 111 GLY A N 1
ATOM 814 C CA . GLY A 1 111 ? 23.180 -7.478 -4.757 1.00 62.03 111 GLY A CA 1
ATOM 815 C C . GLY A 1 111 ? 23.401 -7.831 -3.295 1.00 62.03 111 GLY A C 1
ATOM 816 O O . GLY A 1 111 ? 23.393 -9.013 -2.950 1.00 62.03 111 GLY A O 1
ATOM 817 N N . ASP A 1 112 ? 23.662 -6.840 -2.453 1.00 68.12 112 ASP A N 1
ATOM 818 C CA . ASP A 1 112 ? 23.825 -7.078 -1.028 1.00 68.12 112 ASP A CA 1
ATOM 819 C C . ASP A 1 112 ? 22.503 -7.610 -0.455 1.00 68.12 112 ASP A C 1
ATOM 821 O O . ASP A 1 112 ? 21.558 -6.864 -0.196 1.00 68.12 112 ASP A O 1
ATOM 825 N N . VAL A 1 113 ? 22.401 -8.938 -0.347 1.00 67.69 113 VAL A N 1
ATOM 826 C CA . VAL A 1 113 ? 21.197 -9.610 0.152 1.00 67.69 113 VAL A CA 1
ATOM 827 C C . VAL A 1 113 ? 21.171 -9.629 1.680 1.00 67.69 113 VAL A C 1
ATOM 829 O O . VAL A 1 113 ? 20.163 -10.023 2.267 1.00 67.69 113 VAL A O 1
ATOM 832 N N . SER A 1 114 ? 22.260 -9.200 2.334 1.00 70.69 114 SER A N 1
ATOM 833 C CA . SER A 1 114 ? 22.400 -9.243 3.790 1.00 70.69 114 SER A CA 1
ATOM 834 C C . SER A 1 114 ? 21.323 -8.415 4.490 1.00 70.69 114 SER A C 1
ATOM 836 O O . SER A 1 114 ? 20.774 -8.870 5.490 1.00 70.69 114 SER A O 1
ATOM 838 N N . GLN A 1 115 ? 20.921 -7.287 3.894 1.00 69.38 115 GLN A N 1
ATOM 839 C CA . GLN A 1 115 ? 19.800 -6.464 4.353 1.00 69.38 115 GLN A CA 1
ATOM 840 C C . GLN A 1 115 ? 18.506 -7.281 4.481 1.00 69.38 115 GLN A C 1
ATOM 842 O O . GLN A 1 115 ? 17.826 -7.207 5.498 1.00 69.38 115 GLN A O 1
ATOM 847 N N . TYR A 1 116 ? 18.160 -8.083 3.470 1.00 67.06 116 TYR A N 1
ATOM 848 C CA . TYR A 1 116 ? 16.915 -8.858 3.476 1.00 67.06 116 TYR A CA 1
ATOM 849 C C . TYR A 1 116 ? 16.971 -10.033 4.456 1.00 67.06 116 TYR A C 1
ATOM 851 O O . TYR A 1 116 ? 15.961 -10.377 5.068 1.00 67.06 116 TYR A O 1
ATOM 859 N N . VAL A 1 117 ? 18.156 -10.627 4.631 1.00 70.56 117 VAL A N 1
ATOM 860 C CA . VAL A 1 117 ? 18.387 -11.690 5.620 1.00 70.56 117 VAL A CA 1
ATOM 861 C C . VAL A 1 117 ? 18.291 -11.137 7.045 1.00 70.56 117 VAL A C 1
ATOM 863 O O . VAL A 1 117 ? 17.662 -11.767 7.893 1.00 70.56 117 VAL A O 1
ATOM 866 N N . GLN A 1 118 ? 18.845 -9.949 7.305 1.00 69.00 118 GLN A N 1
ATOM 867 C CA . GLN A 1 118 ? 18.753 -9.281 8.607 1.00 69.00 118 GLN A 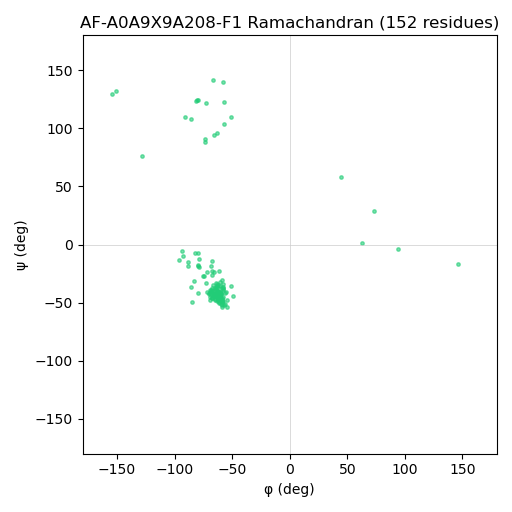CA 1
ATOM 868 C C . GL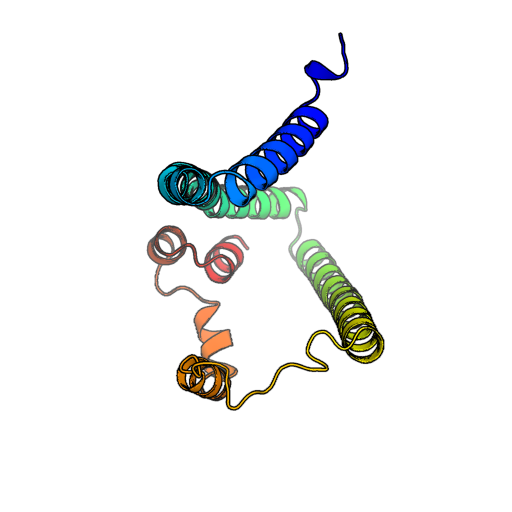N A 1 118 ? 17.321 -8.840 8.928 1.00 69.00 118 GLN A C 1
ATOM 870 O O . GLN A 1 118 ? 16.825 -9.156 10.007 1.00 69.00 118 GLN A O 1
ATOM 875 N N . SER A 1 119 ? 16.609 -8.214 7.982 1.00 66.19 119 SER A N 1
ATOM 876 C CA . SER A 1 119 ? 15.211 -7.805 8.195 1.00 66.19 119 SER A CA 1
ATOM 877 C C . SER A 1 119 ? 14.281 -8.981 8.526 1.00 66.19 119 SER A C 1
ATOM 879 O O . SER A 1 119 ? 13.314 -8.811 9.263 1.00 66.19 119 SER A O 1
ATOM 881 N N . GLY A 1 120 ? 14.570 -10.186 8.020 1.00 62.75 120 GLY A N 1
ATOM 882 C CA . GLY A 1 120 ? 13.802 -11.392 8.342 1.00 62.75 120 GLY A CA 1
ATOM 883 C C . GLY A 1 120 ? 14.011 -11.917 9.769 1.00 62.75 120 GLY A C 1
ATOM 884 O O . GLY A 1 120 ? 13.134 -12.600 10.293 1.00 62.75 120 GLY A O 1
ATOM 885 N N . GLN A 1 121 ? 15.140 -11.600 10.411 1.00 65.19 121 GLN A N 1
ATOM 886 C CA . GLN A 1 121 ? 15.460 -12.054 11.772 1.00 65.19 121 GLN A CA 1
ATOM 887 C C . GLN A 1 121 ? 14.935 -11.117 12.874 1.00 65.19 121 GLN A C 1
ATOM 889 O O . GLN A 1 121 ? 14.866 -11.524 14.033 1.00 65.19 121 GLN A O 1
ATOM 894 N N . GLU A 1 122 ? 14.535 -9.889 12.534 1.00 60.81 122 GLU A N 1
ATOM 895 C CA . GLU A 1 122 ? 14.141 -8.861 13.509 1.00 60.81 122 GLU A CA 1
ATOM 896 C C . GLU A 1 122 ? 12.640 -8.809 13.831 1.00 60.81 122 GLU A C 1
ATOM 898 O O . GLU A 1 122 ? 12.255 -8.137 14.788 1.00 60.81 122 GLU A O 1
ATOM 903 N N . MET A 1 123 ? 11.771 -9.524 13.103 1.00 63.31 123 MET A N 1
ATOM 904 C CA . MET A 1 123 ? 10.337 -9.510 13.416 1.00 63.31 123 MET A CA 1
ATOM 905 C C . MET A 1 123 ? 10.022 -10.312 14.682 1.00 63.31 123 MET A C 1
ATOM 907 O O . MET A 1 123 ? 9.715 -11.505 14.654 1.00 63.31 123 MET A O 1
ATOM 911 N N . LYS A 1 124 ? 10.047 -9.622 15.821 1.00 81.88 124 LYS A N 1
ATOM 912 C CA . LYS A 1 124 ? 9.490 -10.119 17.076 1.00 81.88 124 LYS A CA 1
ATOM 913 C C . LYS A 1 124 ? 7.986 -9.886 17.065 1.00 81.88 124 LYS A C 1
ATOM 915 O O . LYS A 1 124 ? 7.521 -8.755 16.967 1.00 81.88 124 LYS A O 1
ATOM 920 N N . TRP A 1 125 ? 7.219 -10.958 17.246 1.00 83.69 125 TRP A N 1
ATOM 921 C CA . TRP A 1 125 ? 5.755 -10.896 17.336 1.00 83.69 125 TRP A CA 1
ATOM 922 C C . TRP A 1 125 ? 5.255 -9.860 18.350 1.00 83.69 125 TRP A C 1
ATOM 924 O O . TRP A 1 125 ? 4.249 -9.203 18.105 1.00 83.69 125 TRP A O 1
ATOM 934 N N . MET A 1 126 ? 5.975 -9.679 19.462 1.00 85.69 126 MET A N 1
ATOM 935 C CA . MET A 1 126 ? 5.633 -8.670 20.466 1.00 85.69 126 MET A CA 1
ATOM 936 C C . MET A 1 126 ? 5.701 -7.244 19.903 1.00 85.69 126 MET A C 1
ATOM 938 O O . MET A 1 126 ? 4.771 -6.469 20.105 1.00 85.69 126 MET A O 1
ATOM 942 N N . ASP A 1 127 ? 6.750 -6.920 19.147 1.00 85.75 127 ASP A N 1
ATOM 943 C CA . ASP A 1 127 ? 6.941 -5.586 18.570 1.00 85.75 127 ASP A CA 1
ATOM 944 C C . ASP A 1 127 ? 5.859 -5.284 17.523 1.00 85.75 127 ASP A C 1
ATOM 946 O O . ASP A 1 127 ? 5.359 -4.163 17.461 1.00 85.75 127 ASP A O 1
ATOM 950 N N . PHE A 1 128 ? 5.415 -6.297 16.767 1.00 85.94 128 PHE A N 1
ATOM 951 C CA . PHE A 1 128 ? 4.284 -6.165 15.846 1.00 85.94 128 PHE A CA 1
ATOM 952 C C . PHE A 1 128 ? 2.985 -5.793 16.574 1.00 85.94 128 PHE A C 1
ATOM 954 O O . PHE A 1 128 ? 2.321 -4.839 16.175 1.00 85.94 128 PHE A O 1
ATOM 961 N N . PHE A 1 129 ? 2.627 -6.501 17.652 1.00 89.19 129 PHE A N 1
ATOM 962 C CA . PHE A 1 129 ? 1.410 -6.188 18.412 1.00 89.19 129 PHE A CA 1
ATOM 963 C C . PHE A 1 129 ? 1.480 -4.813 19.079 1.00 89.19 129 PHE A C 1
ATOM 965 O O . PHE A 1 129 ? 0.486 -4.088 19.078 1.00 89.19 129 PHE A O 1
ATOM 972 N N . LEU A 1 130 ? 2.646 -4.433 19.609 1.00 89.75 130 LEU A N 1
ATOM 973 C CA . LEU A 1 130 ? 2.859 -3.100 20.174 1.00 89.75 130 LEU A CA 1
ATOM 974 C C . LEU A 1 130 ? 2.740 -2.006 19.105 1.00 89.75 130 LEU A C 1
ATOM 976 O O . LEU A 1 130 ? 2.173 -0.955 19.378 1.00 89.75 130 LEU A O 1
ATOM 980 N N . HIS A 1 131 ? 3.195 -2.269 17.878 1.00 89.56 131 HIS A N 1
ATOM 981 C CA . HIS A 1 131 ? 3.104 -1.334 16.756 1.00 89.56 131 HIS A CA 1
ATOM 982 C C . HIS A 1 131 ? 1.668 -1.098 16.253 1.00 89.56 131 HIS A C 1
ATOM 984 O O . HIS A 1 131 ? 1.421 -0.094 15.588 1.00 89.56 131 HIS A O 1
ATOM 990 N N . ILE A 1 132 ? 0.707 -1.980 16.564 1.00 91.38 132 ILE A N 1
ATOM 991 C CA . ILE A 1 132 ? -0.710 -1.781 16.200 1.00 91.38 132 ILE A CA 1
ATOM 992 C C . ILE A 1 132 ? -1.285 -0.544 16.896 1.00 91.38 132 ILE A C 1
ATOM 994 O O . ILE A 1 132 ? -2.100 0.168 16.310 1.00 91.38 132 ILE A O 1
ATOM 998 N N . VAL A 1 133 ? -0.873 -0.294 18.141 1.00 91.69 133 VAL A N 1
ATOM 999 C CA . VAL A 1 133 ? -1.371 0.824 18.941 1.00 91.69 133 VAL A CA 1
ATOM 1000 C C . VAL A 1 133 ? -0.459 2.034 18.715 1.00 91.69 133 VAL A C 1
ATOM 1002 O O . VAL A 1 133 ? 0.684 2.020 19.173 1.00 91.69 133 VAL A O 1
ATOM 1005 N N . PRO A 1 134 ? -0.921 3.094 18.025 1.00 89.06 134 PRO A N 1
ATOM 1006 C CA . PRO A 1 134 ? -0.091 4.268 17.787 1.00 89.06 134 PRO A CA 1
ATOM 1007 C C . PRO A 1 134 ? 0.216 5.015 19.088 1.00 89.06 134 PRO A C 1
ATOM 1009 O O . PRO A 1 134 ? -0.665 5.225 19.922 1.00 89.06 134 PRO A O 1
ATOM 1012 N N . SER A 1 135 ? 1.442 5.524 19.208 1.00 90.12 135 SER A N 1
ATOM 1013 C CA . SER A 1 135 ? 1.815 6.533 20.212 1.00 90.12 135 SER A CA 1
ATOM 1014 C C . SER A 1 135 ? 1.043 7.841 20.019 1.00 90.12 135 SER A C 1
ATOM 1016 O O . SER A 1 135 ? 0.721 8.529 20.988 1.00 90.12 135 SER A O 1
ATOM 1018 N N . ASN A 1 136 ? 0.762 8.203 18.763 1.00 92.25 136 ASN A N 1
ATOM 1019 C CA . ASN A 1 136 ? 0.055 9.419 18.388 1.00 92.25 136 ASN A CA 1
ATOM 1020 C C . ASN A 1 136 ? -0.720 9.222 17.075 1.00 92.25 136 ASN A C 1
ATOM 1022 O O . ASN A 1 136 ? -0.167 8.760 16.078 1.00 92.25 136 ASN A O 1
ATOM 1026 N N . MET A 1 137 ? -1.991 9.633 17.052 1.00 89.12 137 MET A N 1
ATOM 1027 C CA . MET A 1 137 ? -2.837 9.560 15.855 1.00 89.12 137 MET A CA 1
ATOM 1028 C C . MET A 1 137 ? -2.218 10.305 14.663 1.00 89.12 137 MET A C 1
ATOM 1030 O O . MET A 1 137 ? -2.103 9.746 13.579 1.00 89.12 137 MET A O 1
ATOM 1034 N N . PHE A 1 138 ? -1.811 11.563 14.839 1.00 91.81 138 PHE A N 1
ATOM 1035 C CA . PHE A 1 138 ? -1.287 12.386 13.746 1.00 91.81 138 PHE A CA 1
ATOM 1036 C C . PHE A 1 138 ? 0.008 11.819 13.169 1.00 91.81 138 PHE A C 1
ATOM 1038 O O . PHE A 1 138 ? 0.234 11.914 11.966 1.00 91.81 138 PHE A O 1
ATOM 1045 N N . GLU A 1 139 ? 0.830 11.194 14.012 1.00 91.38 139 GLU A N 1
ATOM 1046 C CA . GLU A 1 139 ? 2.045 10.509 13.577 1.00 91.38 139 GLU A CA 1
ATOM 1047 C C . GLU A 1 139 ? 1.722 9.322 12.659 1.00 91.38 139 GLU A C 1
ATOM 1049 O O . GLU A 1 139 ? 2.330 9.207 11.595 1.00 91.38 139 GLU A O 1
ATOM 1054 N N . ALA A 1 140 ? 0.715 8.511 13.002 1.00 91.44 140 ALA A N 1
ATOM 1055 C CA . ALA A 1 140 ? 0.262 7.396 12.168 1.00 91.44 140 ALA A CA 1
ATOM 1056 C C . ALA A 1 140 ? -0.208 7.864 10.777 1.00 91.44 140 ALA A C 1
ATOM 1058 O O . ALA A 1 140 ? 0.143 7.265 9.759 1.00 91.44 140 ALA A O 1
ATOM 1059 N N . PHE A 1 141 ? -0.948 8.978 10.708 1.00 91.38 141 PHE A N 1
ATOM 1060 C CA . PHE A 1 141 ? -1.357 9.577 9.431 1.00 91.38 141 PHE A CA 1
ATOM 1061 C C . PHE A 1 141 ? -0.178 10.165 8.648 1.00 91.38 141 PHE A C 1
ATOM 1063 O O . PHE A 1 141 ? -0.125 10.012 7.430 1.00 91.38 141 PHE A O 1
ATOM 1070 N N . ALA A 1 142 ? 0.768 10.819 9.327 1.00 89.94 142 ALA A N 1
ATOM 1071 C CA . ALA A 1 142 ? 1.927 11.441 8.689 1.00 89.94 142 ALA A CA 1
ATOM 1072 C C . ALA A 1 142 ? 2.905 10.406 8.113 1.00 89.94 142 ALA A C 1
ATOM 1074 O O . ALA A 1 142 ? 3.446 10.606 7.026 1.00 89.94 142 ALA A O 1
ATOM 1075 N N . LYS A 1 143 ? 3.112 9.292 8.824 1.00 88.94 143 LYS A N 1
ATOM 1076 C CA . LYS A 1 143 ? 3.950 8.170 8.375 1.00 88.94 143 LYS A CA 1
ATOM 1077 C C . LYS A 1 143 ? 3.236 7.249 7.386 1.00 8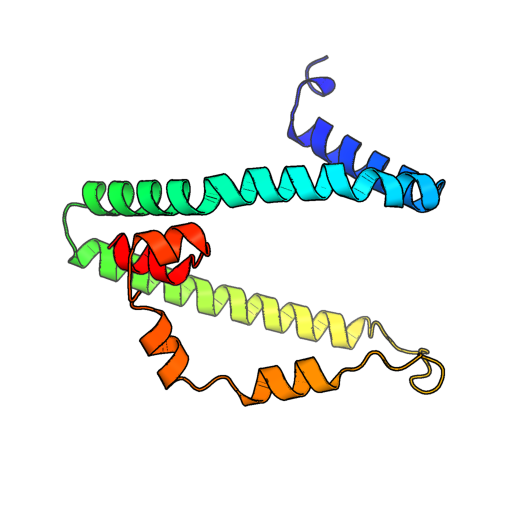8.94 143 LYS A C 1
ATOM 1079 O O . LYS A 1 143 ? 3.894 6.512 6.658 1.00 88.94 143 LYS A O 1
ATOM 1084 N N . GLY A 1 144 ? 1.906 7.322 7.322 1.00 85.19 144 GLY A N 1
ATOM 1085 C CA . GLY A 1 144 ? 1.096 6.439 6.489 1.00 85.19 144 GLY A CA 1
ATOM 1086 C C . GLY A 1 144 ? 1.012 5.015 7.042 1.00 85.19 144 GLY A C 1
ATOM 1087 O O . GLY A 1 144 ? 0.852 4.077 6.262 1.00 85.19 144 GLY A O 1
ATOM 1088 N N . ASP A 1 145 ? 1.110 4.847 8.364 1.00 91.44 145 ASP A N 1
ATOM 1089 C CA . ASP A 1 145 ? 1.006 3.550 9.035 1.00 91.44 145 ASP A CA 1
ATOM 1090 C C . ASP A 1 145 ? -0.455 3.077 9.035 1.00 91.44 145 ASP A C 1
ATOM 1092 O O . ASP A 1 145 ? -1.241 3.341 9.947 1.00 91.44 145 ASP A O 1
ATOM 1096 N N . ILE A 1 146 ? -0.835 2.365 7.969 1.00 91.12 146 ILE A N 1
ATOM 1097 C CA . ILE A 1 146 ? -2.225 1.962 7.703 1.00 91.12 146 ILE A CA 1
ATOM 1098 C C . ILE A 1 146 ? -2.811 1.131 8.852 1.00 91.12 146 ILE A C 1
ATOM 1100 O O . ILE A 1 146 ? -3.981 1.300 9.186 1.00 91.12 146 ILE A O 1
ATOM 1104 N N . LEU A 1 147 ? -2.015 0.249 9.466 1.00 91.25 147 LEU A N 1
ATOM 1105 C CA . LEU A 1 147 ? -2.478 -0.612 10.557 1.00 91.25 147 LEU A CA 1
ATOM 1106 C C . LEU A 1 147 ? -2.877 0.205 11.793 1.00 91.25 147 LEU A C 1
ATOM 1108 O O . LEU A 1 147 ? -3.929 -0.042 12.378 1.00 91.25 147 LEU A O 1
ATOM 1112 N N . GLN A 1 148 ? -2.080 1.217 12.132 1.00 94.00 148 GLN A N 1
ATOM 1113 C CA . GLN A 1 148 ? -2.354 2.135 13.235 1.00 94.00 148 GLN A CA 1
ATOM 1114 C C . GLN A 1 148 ? -3.560 3.032 12.943 1.00 94.00 148 GLN A C 1
ATOM 1116 O O . GLN A 1 148 ? -4.419 3.212 13.806 1.00 94.00 148 GLN A O 1
ATOM 1121 N N . VAL A 1 149 ? -3.662 3.555 11.714 1.00 93.38 149 VAL A N 1
ATOM 1122 C CA . VAL A 1 149 ? -4.829 4.337 11.270 1.00 93.38 149 VAL A CA 1
ATOM 1123 C C . VAL A 1 149 ? -6.103 3.496 11.370 1.00 93.38 149 VAL A C 1
ATOM 1125 O O . VAL A 1 149 ? -7.126 3.978 11.855 1.00 93.38 149 VAL A O 1
ATOM 1128 N N . LEU A 1 150 ? -6.047 2.227 10.959 1.00 91.00 150 LEU A N 1
ATOM 1129 C CA . LEU A 1 150 ? -7.174 1.302 11.046 1.00 91.00 150 LEU A CA 1
ATOM 1130 C C . LEU A 1 150 ? -7.550 0.995 12.498 1.00 91.00 150 LEU A C 1
ATOM 1132 O O . LEU A 1 150 ? -8.736 1.013 12.813 1.00 91.00 150 LEU A O 1
ATOM 1136 N N . PHE A 1 151 ? -6.572 0.767 13.380 1.00 90.75 151 PHE A N 1
ATOM 1137 C CA . PHE A 1 151 ? -6.828 0.532 14.803 1.00 90.75 151 PHE A CA 1
ATOM 1138 C C . PHE A 1 151 ? -7.496 1.738 15.471 1.00 90.75 151 PHE A C 1
ATOM 1140 O O . PHE A 1 151 ? -8.479 1.571 16.180 1.00 90.75 151 PHE A O 1
ATOM 1147 N N . PHE A 1 152 ? -7.021 2.954 15.188 1.00 91.50 152 PHE A N 1
ATOM 1148 C CA . PHE A 1 152 ? -7.626 4.187 15.701 1.00 91.50 152 PHE A CA 1
ATOM 1149 C C . PHE A 1 152 ? -9.050 4.443 15.162 1.00 91.50 152 PHE A C 1
ATOM 1151 O O . PHE A 1 152 ? -9.825 5.171 15.775 1.00 91.50 152 PHE A O 1
ATOM 1158 N N . SER A 1 153 ? -9.402 3.870 14.006 1.00 89.56 153 SER A N 1
ATOM 1159 C CA . SER A 1 153 ? -10.714 4.061 13.368 1.00 89.56 153 SER A CA 1
ATOM 1160 C C . SER A 1 153 ? -11.847 3.227 13.987 1.00 89.56 153 SER A C 1
ATOM 1162 O O . SER A 1 153 ? -13.004 3.430 13.610 1.00 89.56 153 SER A O 1
ATOM 1164 N N . ILE A 1 154 ? -11.524 2.251 14.845 1.00 85.31 154 ILE A N 1
ATOM 1165 C CA . ILE A 1 154 ? -12.461 1.292 15.461 1.00 85.31 154 ILE A CA 1
ATOM 1166 C C . ILE A 1 154 ? -12.817 1.748 16.874 1.00 85.31 154 ILE A C 1
ATOM 1168 O O . ILE A 1 154 ? -14.028 1.698 17.194 1.00 85.31 154 ILE A O 1
#

Mean predicted aligned error: 8.14 Å

Sequence (154 aa):
MRIVKNLTFQVIVAIICGIAVGAIWPSVGQQMKPIGETFINMIKMVIAPIIFLTIVLGIASMGSMKKVGRVGGKALLYFEIVTTAALIIGIIVANVVRPGDGLDPSKLKGGDVSQYVQSGQEMKWMDFFLHIVPSNMFEAFAKGDILQVLFFSI